Protein AF-A0A0F9AC87-F1 (afdb_monomer_lite)

Foldseek 3Di:
DDDDPDPLKDKDDFADPVLQAAFAPDKDQWDAQQFFWGHRRITIGHQHIHIGSTDRDDGALAHCADVPDPCRGPDDPPDDDDDDDDDPVVQVVQNPPSGSPDDDDDDD

Radius of gyration: 14.14 Å; chains: 1; bounding box: 29×30×34 Å

InterPro domains:
  IPR003833 Carboxyltransferase domain, subdomain C and D [PF02682] (2-75)
  IPR010016 5-oxoprolinase subunit B [PTHR34698] (3-97)
  IPR029000 Cyclophilin-like domain superfamily [G3DSA:2.40.100.10] (1-98)
  IPR029000 Cyclophilin-like domain superfamily [SSF50891] (2-91)

Organism: NCBI:txid412755

Sequence (108 aa):
LTIGYGPGQPYMGELAPHWDIPRQQGLTKSVPPGSLVVAIRQLIIFTNASPTGWRHIGQTAFRTFRPGSEMPFPLSPGDELIFPSITRQEFDRIADDPTGGAEREALT

pLDDT: mean 90.65, std 11.51, range [28.67, 97.81]

Structure (mmCIF, N/CA/C/O backbone):
data_AF-A0A0F9AC87-F1
#
_entry.id   AF-A0A0F9AC87-F1
#
loop_
_atom_site.group_PDB
_atom_site.id
_atom_site.type_symbol
_atom_site.label_atom_id
_atom_site.label_alt_id
_atom_site.label_comp_id
_atom_site.label_asym_id
_atom_site.label_entity_id
_atom_site.label_seq_id
_atom_site.pdbx_PDB_ins_code
_atom_site.Cartn_x
_atom_site.Cartn_y
_atom_site.Cartn_z
_atom_site.occupancy
_atom_site.B_iso_or_equiv
_atom_site.auth_seq_id
_atom_site.auth_comp_id
_atom_site.auth_asym_id
_atom_site.auth_atom_id
_atom_site.pdbx_PDB_model_num
ATOM 1 N N . LEU A 1 1 ? 11.940 8.242 13.309 1.00 28.67 1 LEU A N 1
ATOM 2 C CA . LEU A 1 1 ? 12.690 7.057 12.845 1.00 28.67 1 LEU A CA 1
ATOM 3 C C . LEU A 1 1 ? 11.657 6.048 12.352 1.00 28.67 1 LEU A C 1
ATOM 5 O O . LEU A 1 1 ? 10.979 5.473 13.189 1.00 28.67 1 LEU A O 1
ATOM 9 N N . THR A 1 2 ? 11.452 5.896 11.044 1.00 36.25 2 THR A N 1
ATOM 10 C CA . THR A 1 2 ? 10.675 4.760 10.519 1.00 36.25 2 THR A CA 1
ATOM 11 C C . THR A 1 2 ? 11.651 3.880 9.762 1.00 36.25 2 THR A C 1
ATOM 13 O O . THR A 1 2 ? 12.209 4.287 8.749 1.00 36.25 2 THR A O 1
ATOM 16 N N . ILE A 1 3 ? 11.904 2.701 10.317 1.00 36.78 3 ILE A N 1
ATOM 17 C CA . ILE A 1 3 ? 12.410 1.553 9.574 1.00 36.78 3 ILE A CA 1
ATOM 18 C C . ILE A 1 3 ? 11.157 0.746 9.235 1.00 36.78 3 ILE A C 1
ATOM 20 O O . ILE A 1 3 ? 10.340 0.488 10.119 1.00 36.78 3 ILE A O 1
ATOM 24 N N . GLY A 1 4 ? 10.970 0.458 7.945 1.00 54.09 4 GLY A N 1
ATOM 25 C CA . GLY A 1 4 ? 9.761 -0.138 7.383 1.00 54.09 4 GLY A CA 1
ATOM 26 C C . GLY A 1 4 ? 9.277 -1.364 8.155 1.00 54.09 4 GLY A C 1
ATOM 27 O O . GLY A 1 4 ? 10.036 -2.300 8.388 1.00 54.09 4 GLY A O 1
ATOM 28 N N . TYR A 1 5 ? 7.992 -1.351 8.519 1.00 67.25 5 TYR A N 1
ATOM 29 C CA . TYR A 1 5 ? 7.297 -2.472 9.162 1.00 67.25 5 TYR A CA 1
ATOM 30 C C . TYR A 1 5 ? 7.450 -3.787 8.369 1.00 67.25 5 TYR A C 1
ATOM 32 O O . TYR A 1 5 ? 7.499 -4.864 8.956 1.00 67.25 5 TYR A O 1
ATOM 40 N N . GLY A 1 6 ? 7.602 -3.691 7.043 1.00 71.50 6 GLY A N 1
ATOM 41 C CA . GLY A 1 6 ? 7.981 -4.786 6.156 1.00 71.50 6 GLY A CA 1
ATOM 42 C C . GLY A 1 6 ? 8.865 -4.302 4.996 1.00 71.50 6 GLY A C 1
ATOM 43 O O . GLY A 1 6 ? 8.914 -3.098 4.717 1.00 71.50 6 GLY A O 1
ATOM 44 N N . PRO A 1 7 ? 9.571 -5.218 4.306 1.00 77.31 7 PRO A N 1
ATOM 45 C CA . PRO A 1 7 ? 10.414 -4.877 3.163 1.00 77.31 7 PRO A CA 1
ATOM 46 C C . PRO A 1 7 ? 9.578 -4.222 2.061 1.00 77.31 7 PRO A C 1
ATOM 48 O O . PRO A 1 7 ? 8.511 -4.721 1.707 1.00 77.31 7 PRO A O 1
ATOM 51 N N . GLY A 1 8 ? 10.060 -3.088 1.547 1.00 81.50 8 GLY A N 1
ATOM 52 C CA . GLY A 1 8 ? 9.404 -2.350 0.468 1.00 81.50 8 GLY A CA 1
ATOM 53 C C . GLY A 1 8 ? 8.061 -1.722 0.844 1.00 81.50 8 GLY A C 1
ATOM 54 O O . GLY A 1 8 ? 7.342 -1.310 -0.055 1.00 81.50 8 GLY A O 1
ATOM 55 N N . GLN A 1 9 ? 7.679 -1.666 2.125 1.00 88.75 9 GLN A N 1
ATOM 56 C CA . GLN A 1 9 ? 6.409 -1.071 2.554 1.00 88.75 9 GLN A CA 1
ATOM 57 C C . GLN A 1 9 ? 6.459 0.464 2.448 1.00 88.75 9 GLN A C 1
ATOM 59 O O . GLN A 1 9 ? 7.166 1.090 3.247 1.00 88.75 9 GLN A O 1
ATOM 64 N N . PRO A 1 10 ? 5.724 1.089 1.506 1.00 88.94 10 PRO A N 1
ATOM 65 C CA . PRO A 1 10 ? 5.787 2.526 1.312 1.00 88.94 10 PRO A CA 1
ATOM 66 C C . PRO A 1 10 ? 4.893 3.242 2.323 1.00 88.94 10 PRO A C 1
ATOM 68 O O . PRO A 1 10 ? 3.736 2.871 2.534 1.00 88.94 10 PRO A O 1
ATOM 71 N N . TYR A 1 11 ? 5.433 4.304 2.911 1.00 88.56 11 TYR A N 1
ATOM 72 C CA . TYR A 1 11 ? 4.658 5.321 3.609 1.00 88.56 11 TYR A CA 1
ATOM 73 C C . TYR A 1 11 ? 4.514 6.491 2.649 1.00 88.56 11 TYR A C 1
ATOM 75 O O . TYR A 1 11 ? 5.519 7.072 2.241 1.00 88.56 11 TYR A O 1
ATOM 83 N N . MET A 1 12 ? 3.282 6.796 2.253 1.00 88.75 12 MET A N 1
ATOM 84 C CA . MET A 1 12 ? 3.027 7.910 1.344 1.00 88.75 12 MET A CA 1
ATOM 85 C C . MET A 1 12 ? 3.137 9.250 2.072 1.00 88.75 12 MET A C 1
ATOM 87 O O . MET A 1 12 ? 3.126 9.311 3.306 1.00 88.75 12 MET A O 1
ATOM 91 N N . GLY A 1 13 ? 3.239 10.323 1.284 1.00 87.19 13 GLY A N 1
ATOM 92 C CA . GLY A 1 13 ? 3.171 11.690 1.786 1.00 87.19 13 GLY A CA 1
ATOM 93 C C . GLY A 1 13 ? 1.860 11.989 2.518 1.00 87.19 13 GLY A C 1
ATOM 94 O O . GLY A 1 13 ? 0.908 11.205 2.508 1.00 87.19 13 GLY A O 1
ATOM 95 N N . GLU A 1 14 ? 1.819 13.145 3.174 1.00 93.75 14 GLU A N 1
ATOM 96 C CA . GLU A 1 14 ? 0.636 13.586 3.907 1.00 93.75 14 GLU A CA 1
ATOM 97 C C . GLU A 1 14 ? -0.542 13.828 2.953 1.00 93.75 14 GLU A C 1
ATOM 99 O O . GLU A 1 14 ? -0.460 14.616 2.012 1.00 93.75 14 GLU A O 1
ATOM 104 N N . LEU A 1 15 ? -1.662 13.162 3.220 1.00 94.88 15 LEU A N 1
ATOM 105 C CA . LEU A 1 15 ? -2.896 13.337 2.467 1.00 94.88 15 LEU A CA 1
ATOM 106 C C . LEU A 1 15 ? -3.604 14.647 2.840 1.00 94.88 15 LEU A C 1
ATOM 108 O O . LEU A 1 15 ? -3.383 15.241 3.903 1.00 94.88 15 LEU A O 1
ATOM 112 N N . ALA A 1 16 ? -4.530 15.067 1.978 1.00 96.12 16 ALA A N 1
ATOM 113 C CA . ALA A 1 16 ? -5.392 16.223 2.211 1.00 96.12 16 ALA A CA 1
ATOM 114 C C . ALA A 1 16 ? -6.227 16.091 3.510 1.00 96.12 16 ALA A C 1
ATOM 116 O O . ALA A 1 16 ? -6.537 14.974 3.928 1.00 96.12 16 ALA A O 1
ATOM 117 N N . PRO A 1 17 ? -6.670 17.204 4.132 1.00 96.62 17 PRO A N 1
ATOM 118 C CA . PRO A 1 17 ? -7.329 17.185 5.446 1.00 96.62 17 PRO A CA 1
ATOM 119 C C . PRO A 1 17 ? -8.576 16.300 5.570 1.00 96.62 17 PRO A C 1
ATOM 121 O O . PRO A 1 17 ? -8.861 15.798 6.650 1.00 96.62 17 PRO A O 1
ATOM 124 N N . HIS A 1 18 ? -9.313 16.061 4.481 1.00 95.88 18 HIS A N 1
ATOM 125 C CA . HIS A 1 18 ? -10.486 15.176 4.504 1.00 95.88 18 HIS A CA 1
ATOM 126 C C . HIS A 1 18 ? -10.130 13.690 4.713 1.00 95.88 18 HIS A C 1
ATOM 128 O O . HIS A 1 18 ? -11.009 12.888 5.018 1.00 95.88 18 HIS A O 1
ATOM 134 N N . TRP A 1 19 ? -8.848 13.329 4.591 1.00 95.94 19 TRP A N 1
ATOM 135 C CA . TRP A 1 19 ? -8.307 12.015 4.944 1.00 95.94 19 TRP A CA 1
ATOM 136 C C . TRP A 1 19 ? -7.820 11.926 6.395 1.00 95.94 19 TRP A C 1
ATOM 138 O O . TRP A 1 19 ? -7.183 10.933 6.763 1.00 95.94 19 TRP A O 1
ATOM 148 N N . ASP A 1 20 ? -8.111 12.921 7.241 1.00 96.62 20 ASP A N 1
ATOM 149 C CA . ASP A 1 20 ? -7.820 12.860 8.676 1.00 96.62 20 ASP A CA 1
ATOM 150 C C . ASP A 1 20 ? -8.793 11.933 9.410 1.00 96.62 20 ASP A C 1
ATOM 152 O O . ASP A 1 20 ? -9.672 12.324 10.177 1.00 96.62 20 ASP A O 1
ATOM 156 N N . ILE A 1 21 ? -8.663 10.651 9.088 1.00 96.06 21 ILE A N 1
ATOM 157 C CA . ILE A 1 21 ? -9.503 9.587 9.595 1.00 96.06 21 ILE A CA 1
ATOM 158 C C . ILE A 1 21 ? -8.755 8.925 10.756 1.00 96.06 21 ILE A C 1
ATOM 160 O O . ILE A 1 21 ? -7.639 8.425 10.559 1.00 96.06 21 ILE A O 1
ATOM 164 N N . PRO A 1 22 ? -9.339 8.871 11.967 1.00 95.31 22 PRO A N 1
ATOM 165 C CA . PRO A 1 22 ? -8.675 8.259 13.105 1.00 95.31 22 PRO A CA 1
ATOM 166 C C . PRO A 1 22 ? -8.523 6.749 12.907 1.00 95.31 22 PRO A C 1
ATOM 168 O O . PRO A 1 22 ? -9.297 6.097 12.190 1.00 95.31 22 PRO A O 1
ATOM 171 N N . ARG A 1 23 ? -7.547 6.183 13.624 1.00 96.31 23 ARG A N 1
ATOM 172 C CA . ARG A 1 23 ? -7.398 4.731 13.767 1.00 96.31 23 ARG A CA 1
ATOM 173 C C . ARG A 1 23 ? -8.696 4.117 14.298 1.00 96.31 23 ARG A C 1
ATOM 175 O O . ARG A 1 23 ? -9.452 4.741 15.043 1.00 96.31 23 ARG A O 1
ATOM 182 N N . GLN A 1 24 ? -8.950 2.875 13.914 1.00 95.44 24 GLN A N 1
ATOM 183 C CA . GLN A 1 24 ? -10.026 2.075 14.479 1.00 95.44 24 GLN A CA 1
ATOM 184 C C . GLN A 1 24 ? -9.789 1.867 15.982 1.00 95.44 24 GLN A C 1
ATOM 186 O O . GLN A 1 24 ? -8.653 1.682 16.417 1.00 95.44 24 GLN A O 1
ATOM 191 N N . GLN A 1 25 ? -10.871 1.868 16.768 1.00 93.88 25 GLN A N 1
ATOM 192 C CA . GLN A 1 25 ? -10.803 1.527 18.196 1.00 93.88 25 GLN A CA 1
ATOM 193 C C . GLN A 1 25 ? -10.465 0.042 18.405 1.00 93.88 25 GLN A C 1
ATOM 195 O O . GLN A 1 25 ? -9.751 -0.310 19.338 1.00 93.88 25 GLN A O 1
ATOM 200 N N . GLY A 1 26 ? -10.970 -0.825 17.521 1.00 93.06 26 GLY A N 1
ATOM 201 C CA . GLY A 1 26 ? -10.652 -2.251 17.486 1.00 93.06 26 GLY A CA 1
ATOM 202 C C . GLY A 1 26 ? -9.567 -2.587 16.462 1.00 93.06 26 GLY A C 1
ATOM 203 O O . GLY A 1 26 ? -9.326 -1.836 15.518 1.00 93.06 26 GLY A O 1
ATOM 204 N N . LEU A 1 27 ? -8.940 -3.750 16.637 1.00 94.12 27 LEU A N 1
ATOM 205 C CA . LEU A 1 27 ? -7.938 -4.279 15.716 1.00 94.12 27 LEU A CA 1
ATOM 206 C C . LEU A 1 27 ? -8.597 -5.176 14.659 1.00 94.12 27 LEU A C 1
ATOM 208 O O . LEU A 1 27 ? -9.237 -6.174 14.996 1.00 94.12 27 LEU A O 1
ATOM 212 N N . THR A 1 28 ? -8.384 -4.871 13.380 1.00 95.19 28 THR A N 1
ATOM 213 C CA . THR A 1 28 ? -8.628 -5.828 12.297 1.00 95.19 28 THR A CA 1
ATOM 214 C C . THR A 1 28 ? -7.560 -6.914 12.392 1.00 95.19 28 THR A C 1
ATOM 216 O O . THR A 1 28 ? -6.369 -6.624 12.283 1.00 95.19 28 THR A O 1
ATOM 219 N N . LYS A 1 29 ? -7.976 -8.165 12.634 1.00 94.75 29 LYS A N 1
ATOM 220 C CA . LYS A 1 29 ? -7.057 -9.282 12.927 1.00 94.75 29 LYS A CA 1
ATOM 221 C C . LYS A 1 29 ? -6.026 -9.523 11.826 1.00 94.75 29 LYS A C 1
ATOM 223 O O . LYS A 1 29 ? -4.899 -9.896 12.126 1.00 94.75 29 LYS A O 1
ATOM 228 N N . SER A 1 30 ? -6.420 -9.346 10.569 1.00 96.06 30 SER A N 1
ATOM 229 C CA . SER A 1 30 ? -5.527 -9.467 9.423 1.00 96.06 30 SER A CA 1
ATOM 230 C C . SER A 1 30 ? -6.132 -8.769 8.209 1.00 96.06 30 SER A C 1
ATOM 232 O O . SER A 1 30 ? -7.337 -8.871 7.979 1.00 96.06 30 SER A O 1
ATOM 234 N N . VAL A 1 31 ? -5.295 -8.076 7.443 1.00 96.44 31 VAL A N 1
ATOM 235 C CA . VAL A 1 31 ? -5.580 -7.628 6.074 1.00 96.44 31 VAL A CA 1
ATOM 236 C C . VAL A 1 31 ? -4.603 -8.320 5.117 1.00 96.44 31 VAL A C 1
ATOM 238 O O . VAL A 1 31 ? -3.488 -8.621 5.546 1.00 96.44 31 VAL A O 1
ATOM 241 N N . PRO A 1 32 ? -4.991 -8.618 3.865 1.00 95.44 32 PRO A N 1
ATOM 242 C CA . PRO A 1 32 ? -4.124 -9.311 2.910 1.00 95.44 32 PRO A CA 1
ATOM 243 C C . PRO A 1 32 ? -2.939 -8.443 2.431 1.00 95.44 32 PRO A C 1
ATOM 245 O O . PRO A 1 32 ? -2.983 -7.217 2.552 1.00 95.44 32 PRO A O 1
ATOM 248 N N . PRO A 1 33 ? -1.894 -9.040 1.830 1.00 93.56 33 PRO A N 1
ATOM 249 C CA . PRO A 1 33 ? -0.904 -8.292 1.055 1.00 93.56 33 PRO A CA 1
ATOM 250 C C . PRO A 1 33 ? -1.571 -7.436 -0.031 1.00 93.56 33 PRO A C 1
ATOM 252 O O . PRO A 1 33 ? -2.605 -7.827 -0.577 1.00 93.56 33 PRO A O 1
ATOM 255 N N . GLY A 1 34 ? -0.975 -6.284 -0.337 1.00 94.50 34 GLY A N 1
ATOM 256 C CA . GLY A 1 34 ? -1.514 -5.308 -1.287 1.00 94.50 34 GLY A CA 1
ATOM 257 C C . GLY A 1 34 ? -2.577 -4.378 -0.694 1.00 94.50 34 GLY A C 1
ATOM 258 O O . GLY A 1 34 ? -3.085 -3.512 -1.407 1.00 94.50 34 GLY A O 1
ATOM 259 N N . SER A 1 35 ? -2.911 -4.522 0.597 1.00 96.81 35 SER A N 1
ATOM 260 C CA . SER A 1 35 ? -3.968 -3.713 1.213 1.00 96.81 35 SER A CA 1
ATOM 261 C C . SER A 1 35 ? -3.558 -2.249 1.273 1.00 96.81 35 SER A C 1
ATOM 263 O O . SER A 1 35 ? -2.521 -1.913 1.848 1.00 96.81 35 SER A O 1
ATOM 265 N N . LEU A 1 36 ? -4.415 -1.380 0.747 1.00 97.00 36 LEU A N 1
ATOM 266 C CA . LEU A 1 36 ? -4.347 0.063 0.926 1.00 97.00 36 LEU A CA 1
ATOM 267 C C . LEU A 1 36 ? -5.012 0.398 2.258 1.00 97.00 36 LEU A C 1
ATOM 269 O O . LEU A 1 36 ? -6.228 0.239 2.420 1.00 97.00 36 LEU A O 1
ATOM 273 N N . VAL A 1 37 ? -4.216 0.835 3.230 1.00 96.69 37 VAL A N 1
ATOM 274 C CA . VAL A 1 37 ? -4.708 1.196 4.561 1.00 96.69 37 VAL A CA 1
ATOM 275 C C . VAL A 1 37 ? -4.469 2.669 4.858 1.00 96.69 37 VAL A C 1
ATOM 277 O O . VAL A 1 37 ? -3.428 3.214 4.500 1.00 96.69 37 VAL A O 1
ATOM 280 N N . VAL A 1 38 ? -5.422 3.303 5.544 1.00 97.12 38 VAL A N 1
ATOM 281 C CA . VAL A 1 38 ? -5.367 4.729 5.888 1.00 97.12 38 VAL A CA 1
ATOM 282 C C . VAL A 1 38 ? -5.607 4.974 7.377 1.00 97.12 38 VAL A C 1
ATOM 284 O O . VAL A 1 38 ? -6.476 4.348 7.998 1.00 97.12 38 VAL A O 1
ATOM 287 N N . ALA A 1 39 ? -4.839 5.897 7.948 1.00 96.50 39 ALA A N 1
ATOM 288 C CA . ALA A 1 39 ? -5.126 6.552 9.220 1.00 96.50 39 ALA A CA 1
ATOM 289 C C . ALA A 1 39 ? -4.303 7.838 9.335 1.00 96.50 39 ALA A C 1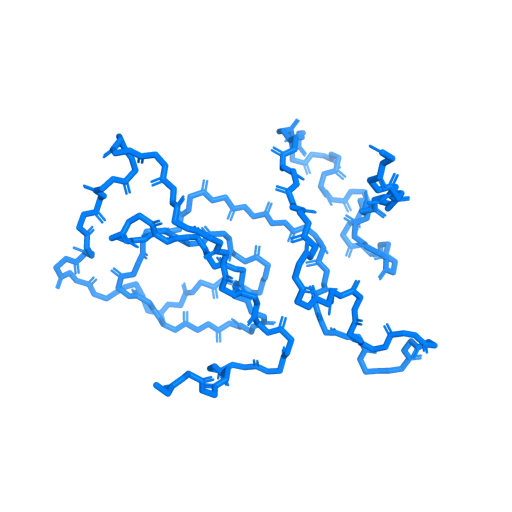
ATOM 291 O O . ALA A 1 39 ? -3.180 7.888 8.844 1.00 96.50 39 ALA A O 1
ATOM 292 N N . ILE A 1 40 ? -4.832 8.847 10.034 1.00 95.94 40 ILE A N 1
ATOM 293 C CA . ILE A 1 40 ? -4.090 10.066 10.404 1.00 95.94 40 ILE A CA 1
ATOM 294 C C . ILE A 1 40 ? -3.410 10.684 9.169 1.00 95.94 40 ILE A C 1
ATOM 296 O O . ILE A 1 40 ? -2.216 10.979 9.167 1.00 95.94 40 ILE A O 1
ATOM 300 N N . ARG A 1 41 ? -4.170 10.798 8.069 1.00 96.69 41 ARG A N 1
ATOM 301 C CA . ARG A 1 41 ? -3.717 11.383 6.797 1.00 96.69 41 ARG A CA 1
ATOM 302 C C . ARG A 1 41 ? -2.519 10.680 6.151 1.00 96.69 41 ARG A C 1
ATOM 304 O O . ARG A 1 41 ? -1.829 11.279 5.334 1.00 96.69 41 ARG A O 1
ATOM 311 N N . GLN A 1 42 ? -2.275 9.420 6.485 1.00 95.62 42 GLN A N 1
ATOM 312 C CA . GLN A 1 42 ? -1.264 8.589 5.843 1.00 95.62 42 GLN A CA 1
ATOM 313 C C . GLN A 1 42 ? -1.929 7.416 5.138 1.00 95.62 42 GLN A C 1
ATOM 315 O O . GLN A 1 42 ? -2.819 6.783 5.708 1.00 95.62 42 GLN A O 1
ATOM 320 N N . LEU A 1 43 ? -1.461 7.103 3.929 1.00 95.62 43 LEU A N 1
ATOM 321 C CA . LEU A 1 43 ? -1.789 5.871 3.215 1.00 95.62 43 LEU A CA 1
ATOM 322 C C . LEU A 1 43 ? -0.552 4.978 3.140 1.00 95.62 43 LEU A C 1
ATOM 324 O O . LEU A 1 43 ? 0.564 5.448 2.913 1.00 95.62 43 LEU A O 1
ATOM 328 N N . ILE A 1 44 ? -0.759 3.683 3.353 1.00 94.69 44 ILE A N 1
ATOM 329 C CA . ILE A 1 44 ? 0.288 2.662 3.314 1.00 94.69 44 ILE A CA 1
ATOM 330 C C . ILE A 1 44 ? -0.211 1.486 2.475 1.00 94.69 44 ILE A C 1
ATOM 332 O O . ILE A 1 44 ? -1.376 1.100 2.582 1.00 94.69 44 ILE A O 1
ATOM 336 N N . ILE A 1 45 ? 0.687 0.885 1.691 1.00 94.62 45 ILE A N 1
ATOM 337 C CA . ILE A 1 45 ? 0.465 -0.433 1.080 1.00 94.62 45 ILE A CA 1
ATOM 338 C C . ILE A 1 45 ? 1.071 -1.496 1.996 1.00 94.62 45 ILE A C 1
ATOM 340 O O . ILE A 1 45 ? 2.283 -1.513 2.205 1.00 94.62 45 ILE A O 1
ATOM 344 N N . PHE A 1 46 ? 0.259 -2.390 2.551 1.00 92.88 46 PHE A N 1
ATOM 345 C CA . PHE A 1 46 ? 0.770 -3.497 3.363 1.00 92.88 46 PHE A CA 1
ATOM 346 C C . PHE A 1 46 ? 1.365 -4.587 2.473 1.00 92.88 46 PHE A C 1
ATOM 348 O O . PHE A 1 46 ? 0.696 -5.113 1.587 1.00 92.88 46 PHE A O 1
ATOM 355 N N . THR A 1 47 ? 2.627 -4.947 2.712 1.00 89.00 47 THR A N 1
ATOM 356 C CA . THR A 1 47 ? 3.361 -5.891 1.848 1.00 89.00 47 THR A CA 1
ATOM 357 C C . THR A 1 47 ? 3.141 -7.349 2.219 1.00 89.00 47 THR A C 1
ATOM 359 O O . THR A 1 47 ? 3.316 -8.229 1.384 1.00 89.00 47 THR A O 1
ATOM 362 N N . ASN A 1 48 ? 2.701 -7.599 3.451 1.00 89.62 48 ASN A N 1
ATOM 363 C CA . ASN A 1 48 ? 2.398 -8.918 3.985 1.00 89.62 48 ASN A CA 1
ATOM 364 C C . ASN A 1 48 ? 1.019 -8.911 4.645 1.00 89.62 48 ASN A C 1
ATOM 366 O O . ASN A 1 48 ? 0.503 -7.858 5.024 1.00 89.62 48 ASN A O 1
ATOM 370 N N . ALA A 1 49 ? 0.453 -10.103 4.848 1.00 93.50 49 ALA A N 1
ATOM 371 C CA . ALA A 1 49 ? -0.734 -10.234 5.677 1.00 93.50 49 ALA A CA 1
ATOM 372 C C . ALA A 1 49 ? -0.417 -9.743 7.097 1.00 93.50 49 ALA A C 1
ATOM 374 O O . ALA A 1 49 ? 0.575 -10.172 7.689 1.00 93.50 49 ALA A O 1
ATOM 375 N N . SER A 1 50 ? -1.196 -8.811 7.645 1.00 92.50 50 SER A N 1
ATOM 376 C CA . SER A 1 50 ? -0.853 -8.178 8.930 1.00 92.50 50 SER A CA 1
ATOM 377 C C . SER A 1 50 ? -2.080 -7.684 9.695 1.00 92.50 50 SER A C 1
ATOM 379 O O . SER A 1 50 ? -3.041 -7.226 9.073 1.00 92.50 50 SER A O 1
ATOM 381 N N . PRO A 1 51 ? -2.082 -7.754 11.039 1.00 94.44 51 PRO A N 1
ATOM 382 C CA . PRO A 1 51 ? -3.092 -7.082 11.845 1.00 94.44 51 PRO A CA 1
ATOM 383 C C . PRO A 1 51 ? -2.969 -5.565 11.688 1.00 94.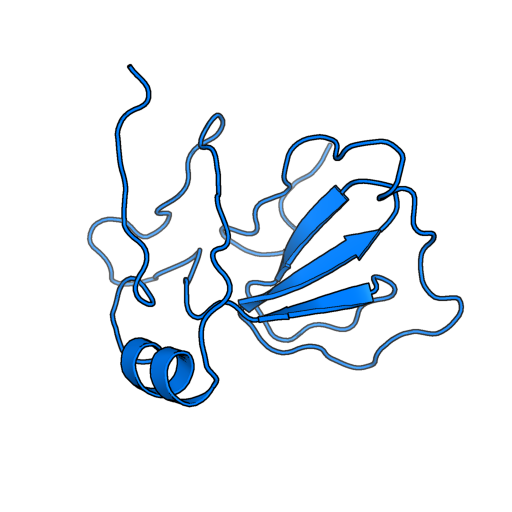44 51 PRO A C 1
ATOM 385 O O . PRO A 1 51 ? -1.870 -5.033 11.534 1.00 94.44 51 PRO A O 1
ATOM 388 N N . THR A 1 52 ? -4.083 -4.841 11.767 1.00 95.00 52 THR A N 1
ATOM 389 C CA . THR A 1 52 ? -4.045 -3.380 11.664 1.00 95.00 52 THR A CA 1
ATOM 390 C C . THR A 1 52 ? -5.166 -2.695 12.430 1.00 95.00 52 THR A C 1
ATOM 392 O O . THR A 1 52 ? -6.291 -3.182 12.503 1.00 95.00 52 THR A O 1
ATOM 395 N N . GLY A 1 53 ? -4.842 -1.544 13.020 1.00 96.06 53 GLY A N 1
ATOM 396 C CA . GLY A 1 53 ? -5.834 -0.593 13.531 1.00 96.06 53 GLY A CA 1
ATOM 397 C C . GLY A 1 53 ? -6.139 0.520 12.526 1.00 96.06 53 GLY A C 1
ATOM 398 O O . GLY A 1 53 ? -6.763 1.510 12.886 1.00 96.06 53 GLY A O 1
ATOM 399 N N . TRP A 1 54 ? -5.612 0.425 11.307 1.00 96.31 54 TRP A N 1
ATOM 400 C CA . TRP A 1 54 ? -5.863 1.367 10.221 1.00 96.31 54 TRP A CA 1
ATOM 401 C C . TRP A 1 54 ? -6.996 0.839 9.354 1.00 96.31 54 TRP A C 1
ATOM 403 O O . TRP A 1 54 ? -7.236 -0.365 9.294 1.00 96.31 54 TRP A O 1
ATOM 413 N N . ARG A 1 55 ? -7.697 1.737 8.669 1.00 97.06 55 ARG A N 1
ATOM 414 C CA . ARG A 1 55 ? -8.841 1.344 7.848 1.00 97.06 55 ARG A CA 1
ATOM 415 C C . ARG A 1 55 ? -8.349 0.799 6.517 1.00 97.06 55 ARG A C 1
ATOM 417 O O . ARG A 1 55 ? -7.666 1.512 5.796 1.00 97.06 55 ARG A O 1
ATOM 424 N N . HIS A 1 56 ? -8.713 -0.438 6.196 1.00 97.31 56 HIS A N 1
ATOM 425 C CA . HIS A 1 56 ? -8.516 -1.021 4.871 1.00 97.31 56 HIS A CA 1
ATOM 426 C C . HIS A 1 56 ? -9.547 -0.425 3.906 1.00 97.31 56 HIS A C 1
ATOM 428 O O . HIS A 1 56 ? -10.746 -0.607 4.108 1.00 97.31 56 HIS A O 1
ATOM 434 N N . ILE A 1 57 ? -9.081 0.330 2.910 1.00 96.12 57 ILE A N 1
ATOM 435 C CA . ILE A 1 57 ? -9.937 1.113 2.000 1.00 96.12 57 ILE A CA 1
ATOM 436 C C . ILE A 1 57 ? -9.894 0.631 0.549 1.00 96.12 57 ILE A C 1
ATOM 438 O O . ILE A 1 57 ? -10.723 1.045 -0.255 1.00 96.12 57 ILE A O 1
ATOM 442 N N . GLY A 1 58 ? -8.950 -0.238 0.203 1.00 96.56 58 GLY A N 1
ATOM 443 C CA . GLY A 1 58 ? -8.812 -0.761 -1.147 1.00 96.56 58 GLY A CA 1
ATOM 444 C C . GLY A 1 58 ? -7.696 -1.785 -1.238 1.00 96.56 58 GLY A C 1
ATOM 445 O O . GLY A 1 58 ? -6.942 -1.977 -0.290 1.00 96.56 58 GLY A O 1
ATOM 446 N N . GLN A 1 59 ? -7.584 -2.415 -2.397 1.00 97.12 59 GLN A N 1
ATOM 447 C CA . GLN A 1 59 ? -6.612 -3.465 -2.662 1.00 97.12 59 GLN A CA 1
ATOM 448 C C . GLN A 1 59 ? -5.864 -3.131 -3.953 1.00 97.12 59 GLN A C 1
ATOM 450 O O . GLN A 1 59 ? -6.495 -2.728 -4.931 1.00 97.12 59 GLN A O 1
ATOM 455 N N . THR A 1 60 ? -4.546 -3.332 -3.976 1.00 96.81 60 THR A N 1
ATOM 456 C CA . THR A 1 60 ? -3.738 -3.273 -5.204 1.00 96.81 60 THR A CA 1
ATOM 457 C C . THR A 1 60 ? -3.085 -4.620 -5.514 1.00 96.81 60 THR A C 1
ATOM 459 O O . THR A 1 60 ? -2.696 -5.354 -4.607 1.00 96.81 60 THR A O 1
ATOM 462 N N . ALA A 1 61 ? -2.978 -4.954 -6.802 1.00 96.25 61 ALA A N 1
ATOM 463 C CA . ALA A 1 61 ? -2.192 -6.092 -7.277 1.00 96.25 61 ALA A CA 1
ATOM 464 C C . ALA A 1 61 ? -0.687 -5.760 -7.331 1.00 96.25 61 ALA A C 1
ATOM 466 O O . ALA A 1 61 ? 0.149 -6.662 -7.405 1.00 96.25 61 ALA A O 1
ATOM 467 N N . PHE A 1 62 ? -0.326 -4.472 -7.248 1.00 94.75 62 PHE A N 1
ATOM 468 C CA . PHE A 1 62 ? 1.057 -4.009 -7.251 1.00 94.75 62 PHE A CA 1
ATOM 469 C C . PHE A 1 62 ? 1.836 -4.547 -6.049 1.00 94.75 62 PHE A C 1
ATOM 471 O O . PHE A 1 62 ? 1.538 -4.250 -4.890 1.00 94.75 62 PHE A O 1
ATOM 478 N N . ARG A 1 63 ? 2.903 -5.297 -6.332 1.00 91.81 63 ARG A N 1
ATOM 479 C CA . ARG A 1 63 ? 3.824 -5.816 -5.313 1.00 91.81 63 ARG A CA 1
ATOM 480 C C . ARG A 1 63 ? 4.987 -4.849 -5.141 1.00 91.81 63 ARG A C 1
ATOM 482 O O . ARG A 1 63 ? 5.768 -4.666 -6.074 1.00 91.81 63 ARG A O 1
ATOM 489 N N . THR A 1 64 ? 5.122 -4.268 -3.952 1.00 91.50 64 THR A N 1
ATOM 490 C CA . THR A 1 64 ? 6.194 -3.310 -3.619 1.00 91.50 64 THR A CA 1
ATOM 491 C C . THR A 1 64 ? 7.511 -3.995 -3.220 1.00 91.50 64 THR A C 1
ATOM 493 O O . THR A 1 64 ? 8.528 -3.332 -3.030 1.00 91.50 64 THR A O 1
ATOM 496 N N . PHE A 1 65 ? 7.503 -5.326 -3.100 1.00 90.62 65 PHE A N 1
ATOM 497 C CA . PHE A 1 65 ? 8.686 -6.151 -2.889 1.00 90.62 65 PHE A CA 1
ATOM 498 C C . PHE A 1 65 ? 8.603 -7.420 -3.746 1.00 90.62 65 PHE A C 1
ATOM 500 O O . PHE A 1 65 ? 7.611 -8.149 -3.692 1.00 90.62 65 PHE A O 1
ATOM 507 N N . ARG A 1 66 ? 9.632 -7.665 -4.566 1.00 89.94 66 ARG A N 1
ATOM 508 C CA . ARG A 1 66 ? 9.680 -8.739 -5.575 1.00 89.94 66 ARG A CA 1
ATOM 509 C C . ARG A 1 66 ? 11.016 -9.494 -5.498 1.00 89.94 66 ARG A C 1
ATOM 511 O O . ARG A 1 66 ? 11.901 -9.250 -6.321 1.00 89.94 66 ARG A O 1
ATOM 518 N N . PRO A 1 67 ? 11.205 -10.382 -4.504 1.00 85.38 67 PRO A N 1
ATOM 519 C CA . PRO A 1 67 ? 12.448 -11.131 -4.336 1.00 85.38 67 PRO A CA 1
ATOM 520 C C . PRO A 1 67 ? 12.618 -12.110 -5.506 1.00 85.38 67 PRO A C 1
ATOM 522 O O . PRO A 1 67 ? 11.965 -13.146 -5.551 1.00 85.38 67 PRO A O 1
ATOM 525 N N . GLY A 1 68 ? 13.441 -11.746 -6.490 1.00 87.62 68 GLY A N 1
ATOM 526 C CA . GLY A 1 68 ? 13.637 -12.504 -7.735 1.00 87.62 68 GLY A CA 1
ATOM 527 C C . GLY A 1 68 ? 13.441 -11.688 -9.017 1.00 87.62 68 GLY A C 1
ATOM 528 O O . GLY A 1 68 ? 13.754 -12.177 -10.094 1.00 87.62 68 GLY A O 1
ATOM 529 N N . SER A 1 69 ? 12.956 -10.450 -8.909 1.00 89.56 69 SER A N 1
ATOM 530 C CA . SER A 1 69 ? 12.925 -9.482 -10.014 1.00 89.56 69 SER A CA 1
ATOM 531 C C . SER A 1 69 ? 14.297 -8.826 -10.211 1.00 89.56 69 SER A C 1
ATOM 533 O O . SER A 1 69 ? 15.041 -8.664 -9.243 1.00 89.56 69 SER A O 1
ATOM 535 N N . GLU A 1 70 ? 14.593 -8.355 -11.427 1.00 89.81 70 GLU A N 1
ATOM 536 C CA . GLU A 1 70 ? 15.736 -7.459 -11.696 1.00 89.81 70 GLU A CA 1
ATOM 537 C C . GLU A 1 70 ? 15.670 -6.172 -10.856 1.00 89.81 70 GLU A C 1
ATOM 539 O O . GLU A 1 70 ? 16.692 -5.602 -10.483 1.00 89.81 70 GLU A O 1
ATOM 544 N N . MET A 1 71 ? 14.453 -5.750 -10.501 1.00 88.50 71 MET A N 1
ATOM 545 C CA . MET A 1 71 ? 14.177 -4.632 -9.605 1.00 88.50 71 MET A CA 1
ATOM 546 C C . MET A 1 71 ? 13.325 -5.121 -8.420 1.00 88.50 71 MET A C 1
ATOM 548 O O . MET A 1 71 ? 12.092 -5.127 -8.510 1.00 88.50 71 MET A O 1
ATOM 552 N N . PRO A 1 72 ? 13.947 -5.575 -7.310 1.00 90.62 72 PRO A N 1
ATOM 553 C CA . PRO A 1 72 ? 13.220 -6.098 -6.149 1.00 90.62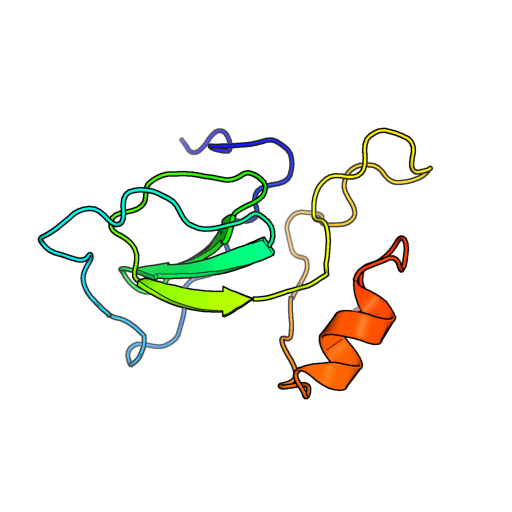 72 PRO A CA 1
ATOM 554 C C . PRO A 1 72 ? 12.390 -5.050 -5.405 1.00 90.62 72 PRO A C 1
ATOM 556 O O . PRO A 1 72 ? 11.377 -5.396 -4.798 1.00 90.62 72 PRO A O 1
ATOM 559 N N . PHE A 1 73 ? 12.812 -3.785 -5.464 1.00 91.75 73 PHE A N 1
ATOM 560 C CA . PHE A 1 73 ? 12.122 -2.634 -4.890 1.00 91.75 73 PHE A CA 1
ATOM 561 C C . PHE A 1 73 ? 11.769 -1.667 -6.030 1.00 91.75 73 PHE A C 1
ATOM 563 O O . PHE A 1 73 ? 12.635 -0.914 -6.466 1.00 91.75 73 PHE A O 1
ATOM 570 N N . PRO A 1 74 ? 10.535 -1.716 -6.564 1.00 91.06 74 PRO A N 1
ATOM 571 C CA . PRO A 1 74 ? 10.126 -0.891 -7.700 1.00 91.06 74 PRO A CA 1
ATOM 572 C C . PRO A 1 74 ? 9.856 0.575 -7.336 1.00 91.06 74 PRO A C 1
ATOM 574 O O . PRO A 1 74 ? 9.646 1.371 -8.244 1.00 91.06 74 PRO A O 1
ATOM 577 N N . LEU A 1 75 ? 9.836 0.913 -6.040 1.00 91.88 75 LEU A N 1
ATOM 578 C CA . LEU A 1 75 ? 9.619 2.269 -5.535 1.00 91.88 75 LEU A CA 1
ATOM 579 C C . LEU A 1 75 ? 10.892 2.836 -4.908 1.00 91.88 75 LEU A C 1
ATOM 581 O O . LEU A 1 75 ? 11.584 2.141 -4.161 1.00 91.88 75 LEU A O 1
ATOM 585 N N . SER A 1 76 ? 11.130 4.118 -5.150 1.00 90.38 76 SER A N 1
ATOM 586 C CA . SER A 1 76 ? 12.189 4.936 -4.566 1.00 90.38 76 SER A CA 1
ATOM 587 C C . SER A 1 76 ? 11.603 6.130 -3.797 1.00 90.38 76 SER A C 1
ATOM 589 O O . SER A 1 76 ? 10.480 6.559 -4.067 1.00 90.38 76 SER A O 1
ATOM 591 N N . PRO A 1 77 ? 12.331 6.699 -2.818 1.00 89.31 77 PRO A N 1
ATOM 592 C CA . PRO A 1 77 ? 11.919 7.948 -2.186 1.00 89.31 7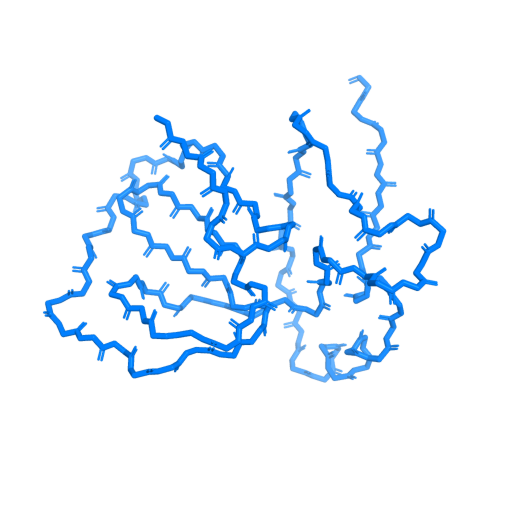7 PRO A CA 1
ATOM 593 C C . PRO A 1 77 ? 11.724 9.059 -3.225 1.00 89.31 77 PRO A C 1
ATOM 595 O O . PRO A 1 77 ? 12.623 9.318 -4.020 1.00 89.31 77 PRO A O 1
ATOM 598 N N . GLY A 1 78 ? 10.570 9.723 -3.177 1.00 89.06 78 GLY A N 1
ATOM 599 C CA . GLY A 1 78 ? 10.188 10.758 -4.141 1.00 89.06 78 GLY A CA 1
ATOM 600 C C . GLY A 1 78 ? 9.258 10.271 -5.253 1.00 89.06 78 GLY A C 1
ATOM 601 O O . GLY A 1 78 ? 8.689 11.113 -5.937 1.00 89.06 78 GLY A O 1
ATOM 602 N N . ASP A 1 79 ? 9.048 8.959 -5.400 1.00 92.00 79 ASP A N 1
ATOM 603 C CA . ASP A 1 79 ? 8.063 8.441 -6.351 1.00 92.00 79 ASP A CA 1
ATOM 604 C C . ASP A 1 79 ? 6.635 8.828 -5.943 1.00 92.00 79 ASP A C 1
ATOM 606 O O . ASP A 1 79 ? 6.254 8.768 -4.766 1.00 92.00 79 ASP A O 1
ATOM 610 N N . GLU A 1 80 ? 5.826 9.160 -6.945 1.00 91.62 80 GLU A N 1
ATOM 611 C CA . GLU A 1 80 ? 4.395 9.399 -6.798 1.00 91.62 80 GLU A CA 1
ATOM 612 C C . GLU A 1 80 ? 3.592 8.157 -7.194 1.00 91.62 80 GLU A C 1
ATOM 614 O O . GLU A 1 80 ? 3.950 7.411 -8.105 1.00 91.62 80 GLU A O 1
ATOM 619 N N . LEU A 1 81 ? 2.484 7.927 -6.487 1.00 92.44 81 LEU A N 1
ATOM 620 C CA . LEU A 1 81 ? 1.607 6.782 -6.705 1.00 92.44 81 LEU A CA 1
ATOM 621 C C . LEU A 1 81 ? 0.185 7.254 -6.978 1.00 92.44 81 LEU A C 1
ATOM 623 O O . LEU A 1 81 ? -0.409 7.975 -6.176 1.00 92.44 81 LEU A O 1
ATOM 627 N N . ILE A 1 82 ? -0.376 6.782 -8.087 1.00 94.00 82 ILE A N 1
ATOM 628 C CA . ILE A 1 82 ? -1.762 7.019 -8.482 1.00 94.00 82 ILE A CA 1
ATOM 629 C C . ILE A 1 82 ? -2.488 5.673 -8.468 1.00 94.00 82 ILE A C 1
ATOM 631 O O . ILE A 1 82 ? -1.965 4.670 -8.950 1.00 94.00 82 ILE A O 1
ATOM 635 N N . PHE A 1 83 ? -3.703 5.653 -7.916 1.00 95.00 83 PHE A N 1
ATOM 636 C CA . PHE A 1 83 ? -4.532 4.450 -7.803 1.00 95.00 83 PHE A CA 1
ATOM 637 C C . PHE A 1 83 ? -5.838 4.622 -8.587 1.00 95.00 83 PHE A C 1
ATOM 639 O O . PHE A 1 83 ? -6.850 5.027 -8.007 1.00 95.00 83 PHE A O 1
ATOM 646 N N . PRO A 1 84 ? -5.853 4.330 -9.899 1.00 95.62 84 PRO A N 1
ATOM 647 C CA . PRO A 1 84 ? -7.093 4.261 -10.657 1.00 95.62 84 PRO A CA 1
ATOM 648 C C . PRO A 1 84 ? -7.993 3.153 -10.103 1.00 95.62 84 PRO A C 1
ATOM 650 O O . PRO A 1 84 ? -7.531 2.058 -9.775 1.00 95.62 84 PRO A O 1
ATOM 653 N N . SER A 1 85 ? -9.295 3.423 -10.007 1.00 96.56 85 SER A N 1
ATOM 654 C CA . SER A 1 85 ? -10.257 2.377 -9.663 1.00 96.56 85 SER A CA 1
ATOM 655 C C . SER A 1 85 ? -10.412 1.421 -10.843 1.00 96.56 85 SER A C 1
ATOM 657 O O . SER A 1 85 ? -10.667 1.849 -11.967 1.00 96.56 85 SER A O 1
ATOM 659 N N . ILE A 1 86 ? -10.277 0.126 -10.570 1.00 96.69 86 ILE A N 1
ATOM 660 C CA . ILE A 1 86 ? -10.471 -0.948 -11.543 1.00 96.69 86 ILE A CA 1
ATOM 661 C C . ILE A 1 86 ? -11.568 -1.897 -11.069 1.00 96.69 86 ILE A C 1
ATOM 663 O O . ILE A 1 86 ? -11.914 -1.953 -9.885 1.00 96.69 86 ILE A O 1
ATOM 667 N N . THR A 1 87 ? -12.123 -2.671 -11.998 1.00 97.75 87 THR A N 1
ATOM 668 C CA . THR A 1 87 ? -13.105 -3.701 -11.653 1.00 97.75 87 THR A CA 1
ATOM 669 C C . THR A 1 87 ? -12.435 -4.872 -10.935 1.00 97.7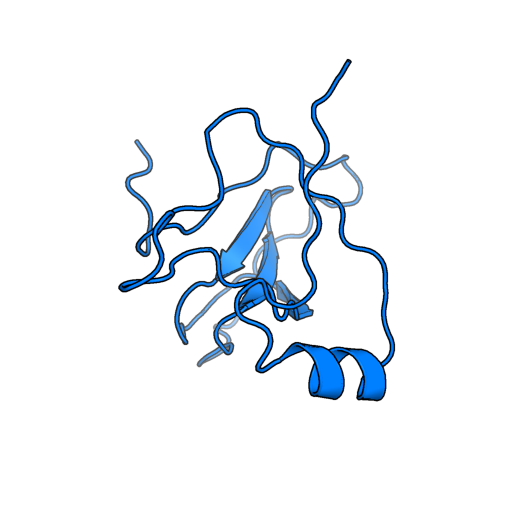5 87 THR A C 1
ATOM 671 O O . THR A 1 87 ? -11.231 -5.108 -11.049 1.00 97.75 87 THR A O 1
ATOM 674 N N . ARG A 1 88 ? -13.239 -5.673 -10.227 1.00 96.69 88 ARG A N 1
ATOM 675 C CA . ARG A 1 88 ? -12.774 -6.929 -9.623 1.00 96.69 88 ARG A CA 1
ATOM 676 C C . A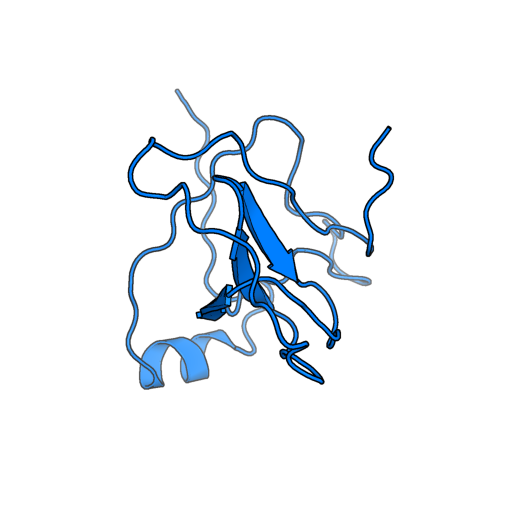RG A 1 88 ? -12.150 -7.866 -10.663 1.00 96.69 88 ARG A C 1
ATOM 678 O O . ARG A 1 88 ? -11.092 -8.425 -10.406 1.00 96.69 88 ARG A O 1
ATOM 685 N N . GLN A 1 89 ? -12.791 -7.980 -11.828 1.00 97.81 89 GLN A N 1
ATOM 686 C CA . GLN A 1 89 ? -12.334 -8.812 -12.941 1.00 97.81 89 GLN A CA 1
ATOM 687 C C . GLN A 1 89 ? -10.971 -8.357 -13.469 1.00 97.81 89 GLN A C 1
ATOM 689 O O . GLN A 1 89 ? -10.104 -9.189 -13.716 1.00 97.81 89 GLN A O 1
ATOM 694 N N . GLU A 1 90 ? -10.771 -7.046 -13.612 1.00 97.00 90 GLU A N 1
ATOM 695 C CA . GLU A 1 90 ? -9.488 -6.503 -14.052 1.00 97.00 90 GLU A CA 1
ATOM 696 C C . GLU A 1 90 ? -8.394 -6.759 -13.018 1.00 97.00 90 GLU A C 1
ATOM 698 O O . GLU A 1 90 ? -7.304 -7.191 -13.377 1.00 97.00 90 GLU A O 1
ATOM 703 N N . PHE A 1 91 ? -8.707 -6.600 -11.729 1.00 97.44 91 PHE A N 1
ATOM 704 C CA . PHE A 1 91 ? -7.772 -6.970 -10.673 1.00 97.44 91 PHE A CA 1
ATOM 705 C C . PHE A 1 91 ? -7.374 -8.446 -10.778 1.00 97.44 91 PHE A C 1
ATOM 707 O O . PHE A 1 91 ? -6.194 -8.760 -10.679 1.00 97.44 91 PHE A O 1
ATOM 714 N N . ASP A 1 92 ? -8.340 -9.358 -10.946 1.00 96.44 92 ASP A N 1
ATOM 715 C CA . ASP A 1 92 ? -8.051 -10.794 -11.087 1.00 96.44 92 ASP A CA 1
ATOM 716 C C . ASP A 1 92 ? -7.132 -11.074 -12.274 1.00 96.44 92 ASP A C 1
ATOM 718 O O . ASP A 1 92 ? -6.214 -11.881 -12.164 1.00 96.44 92 ASP A O 1
ATOM 722 N N . ARG A 1 93 ? -7.339 -10.367 -13.388 1.00 96.50 93 ARG A N 1
ATOM 723 C CA . ARG A 1 93 ? -6.520 -10.502 -14.592 1.00 96.50 93 ARG A CA 1
ATOM 724 C C . ARG A 1 93 ? -5.063 -10.093 -14.362 1.00 96.50 93 ARG A C 1
ATOM 726 O O . ARG A 1 93 ? -4.170 -10.743 -14.895 1.00 96.50 93 ARG A O 1
ATOM 733 N N . ILE A 1 94 ? -4.824 -9.026 -13.599 1.00 96.38 94 ILE A N 1
ATOM 734 C CA . ILE A 1 94 ? -3.475 -8.482 -13.357 1.00 96.38 94 ILE A CA 1
ATOM 735 C C . ILE A 1 94 ? -2.819 -9.022 -12.077 1.00 96.38 94 ILE A C 1
ATOM 737 O O . ILE A 1 94 ? -1.677 -8.682 -11.793 1.00 96.38 94 ILE A O 1
ATOM 741 N N . ALA A 1 95 ? -3.499 -9.857 -11.286 1.00 92.06 95 ALA A N 1
ATOM 742 C CA . ALA A 1 95 ? -2.980 -10.345 -10.002 1.00 92.06 95 ALA A CA 1
ATOM 743 C C . ALA A 1 95 ? -1.695 -11.190 -10.136 1.00 92.06 95 ALA A C 1
ATOM 745 O O . ALA A 1 95 ? -0.830 -11.166 -9.246 1.00 92.06 95 ALA A O 1
ATOM 746 N N . ASP A 1 96 ? -1.577 -11.910 -11.255 1.00 89.81 96 ASP A N 1
ATOM 747 C CA . ASP A 1 96 ? -0.422 -12.744 -11.607 1.00 89.81 96 ASP A CA 1
ATOM 748 C C . ASP A 1 96 ? 0.605 -12.011 -12.484 1.00 89.81 96 ASP A C 1
ATOM 750 O O . ASP A 1 96 ? 1.681 -12.546 -12.759 1.00 89.81 96 ASP A O 1
ATOM 754 N N . ASP A 1 97 ? 0.310 -10.775 -12.894 1.00 92.00 97 ASP A N 1
ATOM 755 C CA . ASP A 1 97 ? 1.259 -9.933 -13.611 1.00 92.00 97 ASP A CA 1
ATOM 756 C C . ASP A 1 97 ? 2.456 -9.587 -12.692 1.00 92.00 97 ASP A C 1
ATOM 758 O O . ASP A 1 97 ? 2.252 -9.208 -11.531 1.00 92.00 97 ASP A O 1
ATOM 762 N N . PRO A 1 98 ? 3.718 -9.684 -13.161 1.00 87.44 98 PRO A N 1
ATOM 763 C CA . PRO A 1 98 ? 4.897 -9.382 -12.343 1.00 87.44 98 PRO A CA 1
ATOM 764 C C . PRO A 1 98 ? 4.920 -7.963 -11.764 1.00 87.44 98 PRO A C 1
ATOM 766 O O . PRO A 1 98 ? 5.548 -7.731 -10.724 1.00 87.44 98 PRO A O 1
ATOM 769 N N . THR A 1 99 ? 4.264 -7.006 -12.425 1.00 90.75 99 THR A N 1
ATOM 770 C CA . THR A 1 99 ? 4.088 -5.638 -11.942 1.00 90.75 99 THR A CA 1
ATOM 771 C C . THR A 1 99 ? 2.770 -5.420 -11.217 1.00 90.75 99 THR A C 1
ATOM 773 O O . THR A 1 99 ? 2.626 -4.393 -10.558 1.00 90.75 99 THR A O 1
ATOM 776 N N . GLY A 1 100 ? 1.838 -6.371 -11.268 1.00 92.69 100 GLY A N 1
ATOM 777 C CA . GLY A 1 100 ? 0.482 -6.190 -10.765 1.00 92.69 100 GLY A CA 1
ATOM 778 C C . GLY A 1 100 ? -0.308 -5.174 -11.589 1.00 92.69 100 GLY A C 1
ATOM 779 O O . GLY A 1 100 ? -1.137 -4.463 -11.024 1.00 92.69 100 GLY A O 1
ATOM 780 N N . GLY A 1 101 ? 0.018 -5.044 -12.881 1.00 93.38 101 GLY A N 1
ATOM 781 C CA . GLY A 1 101 ? -0.579 -4.069 -13.798 1.00 93.38 101 GLY A CA 1
ATOM 782 C C . GLY A 1 101 ? -0.143 -2.620 -13.566 1.00 93.38 101 GLY A C 1
ATOM 783 O O . GLY A 1 101 ? -0.783 -1.708 -14.077 1.00 93.38 101 GLY A O 1
ATOM 784 N N . ALA A 1 102 ? 0.916 -2.386 -12.787 1.00 94.12 102 ALA A N 1
ATOM 785 C CA . ALA A 1 102 ? 1.440 -1.041 -12.583 1.00 94.12 102 ALA A CA 1
ATOM 786 C C . ALA A 1 102 ? 2.305 -0.587 -13.762 1.00 94.12 102 ALA A C 1
ATOM 788 O O . ALA A 1 102 ? 3.181 -1.323 -14.230 1.00 94.12 102 ALA A O 1
ATOM 789 N N . GLU A 1 103 ? 2.101 0.664 -14.155 1.00 93.25 103 GLU A N 1
ATOM 790 C CA . GLU A 1 103 ? 2.897 1.391 -15.139 1.00 93.25 103 GLU A CA 1
ATOM 791 C C . GLU A 1 103 ? 3.765 2.442 -14.429 1.00 93.25 103 GLU A C 1
ATOM 793 O O . GLU A 1 103 ? 3.461 2.859 -13.308 1.00 93.25 103 GLU A O 1
ATOM 798 N N . ARG A 1 104 ? 4.873 2.852 -15.058 1.00 91.75 104 ARG A N 1
ATOM 799 C CA . ARG A 1 104 ? 5.785 3.874 -14.525 1.00 91.75 104 ARG A CA 1
ATOM 800 C C . ARG A 1 104 ? 6.057 4.930 -15.584 1.00 91.75 104 ARG A C 1
ATOM 802 O O . ARG A 1 104 ? 6.460 4.597 -16.694 1.00 91.75 104 ARG A O 1
ATOM 809 N N . GLU A 1 105 ? 5.946 6.189 -15.188 1.00 93.25 105 GLU A N 1
ATOM 810 C CA . GLU A 1 105 ? 6.281 7.357 -15.998 1.00 93.25 105 GLU A CA 1
ATOM 811 C C . GLU A 1 105 ? 7.274 8.244 -15.232 1.00 93.25 105 GLU A C 1
ATOM 813 O O . GLU A 1 105 ? 7.258 8.282 -14.002 1.00 93.25 105 GLU A O 1
ATOM 818 N N . ALA A 1 106 ? 8.186 8.910 -15.944 1.00 90.38 106 ALA A N 1
ATOM 819 C CA . ALA A 1 106 ? 9.085 9.883 -15.332 1.00 90.38 106 ALA A CA 1
ATOM 820 C C . ALA A 1 106 ? 8.373 11.235 -15.218 1.00 90.38 106 ALA A C 1
ATOM 822 O O . ALA A 1 106 ? 7.897 11.764 -16.222 1.00 90.38 106 ALA A O 1
ATOM 823 N N . LEU A 1 107 ? 8.343 11.805 -14.012 1.00 81.44 107 LEU A N 1
ATOM 824 C CA . LEU A 1 107 ? 7.847 13.164 -13.804 1.00 81.44 107 LEU A CA 1
ATOM 825 C C . LEU A 1 107 ? 8.743 14.134 -14.587 1.00 81.44 107 LEU A C 1
ATOM 827 O O . LEU A 1 107 ? 9.968 14.103 -14.430 1.00 81.44 107 LEU A O 1
ATOM 831 N N . THR A 1 108 ? 8.138 14.928 -15.473 1.00 75.38 108 THR A N 1
ATOM 832 C CA . THR A 1 108 ? 8.829 15.928 -16.306 1.00 75.38 108 THR A CA 1
ATOM 833 C C . THR A 1 108 ? 8.674 17.327 -15.737 1.00 75.38 108 THR A C 1
ATOM 835 O O . THR A 1 108 ? 7.605 17.607 -15.149 1.00 75.38 108 THR A O 1
#

Secondary structure (DSSP, 8-state):
----SSTT-PBPPPPPGGG-PPPPSSPEEEE-TTEEEEETTEEEE-SS-EEESSEEEEE----S--BTBSSS----TT---------HHHHHHHTTSTTTT-------